Protein AF-A0A924U9J9-F1 (afdb_monomer_lite)

pLDDT: mean 96.8, std 5.74, range [60.56, 98.69]

Foldseek 3Di:
DDDPLAADEDQDDDD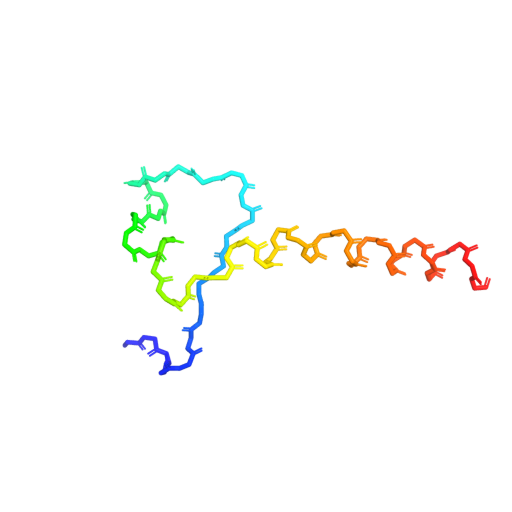DPPPHHPCRCVPPRHPHVVNNVVVVVVVVVVCCVVPVD

Radius of gyration: 14.83 Å; chains: 1; bounding box: 37×18×40 Å

Sequence (53 aa):
AAAGDAVFLHCLPAHRGEEVTDAVIDGPKSLVWDEAENRIHAQKAVLAWCFAG

Structure (mmCIF, N/CA/C/O backbone):
data_AF-A0A924U9J9-F1
#
_entry.id   AF-A0A924U9J9-F1
#
loop_
_atom_site.group_PDB
_atom_site.id
_atom_site.type_symbol
_atom_site.label_atom_id
_atom_site.label_alt_id
_atom_site.label_comp_id
_atom_site.label_asym_id
_atom_site.label_entity_id
_atom_site.label_seq_id
_atom_site.pdbx_PDB_ins_code
_atom_site.Cartn_x
_atom_site.Cartn_y
_atom_site.Cartn_z
_atom_site.occupancy
_atom_site.B_iso_or_equiv
_atom_site.auth_seq_id
_atom_site.auth_comp_id
_atom_site.auth_asym_id
_atom_site.auth_atom_id
_atom_site.pdbx_PDB_model_num
ATOM 1 N N . ALA A 1 1 ? -21.925 8.463 3.381 1.00 81.69 1 ALA A N 1
ATOM 2 C CA . ALA A 1 1 ? -21.002 7.372 3.761 1.00 81.69 1 ALA A CA 1
ATOM 3 C C . ALA A 1 1 ? -20.126 7.036 2.558 1.00 81.69 1 ALA A C 1
ATOM 5 O O . ALA A 1 1 ? -20.561 7.315 1.445 1.00 81.69 1 ALA A O 1
ATOM 6 N N . ALA A 1 2 ? -18.926 6.484 2.759 1.00 92.31 2 ALA A N 1
ATOM 7 C CA . ALA A 1 2 ? -18.115 5.957 1.656 1.00 92.31 2 ALA A CA 1
ATOM 8 C C . ALA A 1 2 ? -18.820 4.766 0.974 1.00 92.31 2 ALA A C 1
ATOM 10 O O . ALA A 1 2 ? -19.724 4.167 1.562 1.00 92.31 2 ALA A O 1
ATOM 11 N N . ALA A 1 3 ? -18.407 4.427 -0.250 1.00 96.88 3 ALA A N 1
ATOM 12 C CA . ALA A 1 3 ? -18.900 3.239 -0.943 1.00 96.88 3 ALA A CA 1
ATOM 13 C C . ALA A 1 3 ? -18.598 1.957 -0.139 1.00 96.88 3 ALA A C 1
ATOM 15 O O . ALA A 1 3 ? -17.652 1.906 0.655 1.00 96.88 3 ALA A O 1
ATOM 16 N N . GLY A 1 4 ? -19.421 0.919 -0.323 1.00 96.50 4 GLY A N 1
ATOM 17 C CA . GLY A 1 4 ? -19.318 -0.333 0.439 1.00 96.50 4 GLY A CA 1
ATOM 18 C C . GLY A 1 4 ? -17.965 -1.033 0.280 1.00 96.50 4 GLY A C 1
ATOM 19 O O . GLY A 1 4 ? -17.479 -1.655 1.222 1.00 96.50 4 GLY A O 1
ATOM 20 N N . ASP A 1 5 ? -17.325 -0.836 -0.863 1.00 96.75 5 ASP A N 1
ATOM 21 C CA . ASP A 1 5 ? -16.038 -1.375 -1.299 1.00 96.75 5 ASP A CA 1
ATOM 22 C C . ASP A 1 5 ? -14.879 -0.372 -1.196 1.00 96.75 5 ASP A C 1
ATOM 24 O O . ASP A 1 5 ? -13.755 -0.697 -1.566 1.00 96.75 5 ASP A O 1
ATOM 28 N N . ALA A 1 6 ? -15.115 0.834 -0.671 1.00 98.06 6 ALA A N 1
ATOM 29 C CA . ALA A 1 6 ? -14.044 1.804 -0.484 1.00 98.06 6 ALA A CA 1
ATOM 30 C C . ALA A 1 6 ? -12.950 1.241 0.440 1.00 98.06 6 ALA A C 1
ATOM 32 O O . ALA A 1 6 ? -13.260 0.665 1.493 1.00 98.06 6 ALA A O 1
ATOM 33 N N . VAL A 1 7 ? -11.696 1.470 0.048 1.00 98.50 7 VAL A N 1
ATOM 34 C CA . VAL A 1 7 ? -10.473 1.127 0.787 1.00 98.50 7 VAL A CA 1
ATOM 35 C C . VAL A 1 7 ? -9.734 2.399 1.205 1.00 98.50 7 VAL A C 1
ATOM 37 O O . VAL A 1 7 ? -9.930 3.463 0.616 1.00 98.50 7 VAL A O 1
ATOM 40 N N . PHE A 1 8 ? -8.903 2.298 2.237 1.00 98.50 8 PHE A N 1
ATOM 41 C CA . PHE A 1 8 ? -8.072 3.382 2.746 1.00 98.50 8 PHE A CA 1
ATOM 42 C C . PHE A 1 8 ? -6.620 3.213 2.280 1.00 98.50 8 PHE A C 1
ATOM 44 O O . PHE A 1 8 ? -6.060 2.119 2.364 1.00 98.50 8 PHE A O 1
ATOM 51 N N . LEU A 1 9 ? -6.036 4.314 1.807 1.00 98.50 9 LEU A N 1
ATOM 52 C CA . LEU A 1 9 ? -4.662 4.430 1.320 1.00 98.50 9 LEU A CA 1
ATOM 53 C C . LEU A 1 9 ? -3.971 5.596 2.034 1.00 98.50 9 LEU A C 1
ATOM 55 O O . LEU A 1 9 ? -4.622 6.578 2.400 1.00 98.50 9 LEU A O 1
ATOM 59 N N . HIS A 1 10 ? -2.662 5.483 2.222 1.00 98.56 10 HIS A N 1
ATOM 60 C CA . HIS A 1 10 ? -1.808 6.499 2.816 1.00 98.56 10 HIS A CA 1
ATOM 61 C C . HIS A 1 10 ? -0.348 6.224 2.440 1.00 98.56 10 HIS A C 1
ATOM 63 O O . HIS A 1 10 ? 0.199 5.171 2.757 1.00 98.56 10 HIS A O 1
ATOM 69 N N . CYS A 1 11 ? 0.323 7.215 1.856 1.00 97.44 11 CYS A N 1
ATOM 70 C CA . CYS A 1 11 ? 1.652 7.050 1.259 1.00 97.44 11 CYS A CA 1
ATOM 71 C C . CYS A 1 11 ? 2.795 6.734 2.245 1.00 97.44 11 CYS A C 1
ATOM 73 O O . CYS A 1 11 ? 3.853 6.276 1.811 1.00 97.44 11 CYS A O 1
ATOM 75 N N . LEU A 1 12 ? 2.566 6.965 3.543 1.00 97.94 12 LEU A N 1
ATOM 76 C CA . LEU A 1 12 ? 3.519 6.857 4.656 1.00 97.94 12 LEU A CA 1
ATOM 77 C C . LEU A 1 12 ? 4.697 7.868 4.585 1.00 97.94 12 LEU A C 1
ATOM 79 O O . LEU A 1 12 ? 5.083 8.310 3.502 1.00 97.94 12 LEU A O 1
ATOM 83 N N . PRO A 1 13 ? 5.313 8.228 5.733 1.00 97.88 13 PRO A N 1
ATOM 84 C CA . PRO A 1 13 ? 4.890 7.908 7.102 1.00 97.88 13 PRO A CA 1
ATOM 85 C C . PRO A 1 13 ? 3.567 8.596 7.467 1.00 97.88 13 PRO A C 1
ATOM 87 O O . PRO A 1 13 ? 3.211 9.596 6.855 1.00 97.88 13 PRO A O 1
ATOM 90 N N . ALA A 1 14 ? 2.841 8.031 8.435 1.00 98.12 14 ALA A N 1
ATOM 91 C CA . ALA A 1 14 ? 1.600 8.600 8.961 1.00 98.12 14 ALA A CA 1
ATOM 92 C C . ALA A 1 14 ? 1.764 9.007 10.437 1.00 98.12 14 ALA A C 1
ATOM 94 O O . ALA A 1 14 ? 2.304 8.229 11.230 1.00 98.12 14 ALA A O 1
ATOM 95 N N . HIS A 1 15 ? 1.266 10.179 10.818 1.00 98.19 15 HIS A N 1
ATOM 96 C CA . HIS A 1 15 ? 1.023 10.615 12.185 1.00 98.19 15 HIS A CA 1
ATOM 97 C C . HIS A 1 15 ? -0.385 10.180 12.627 1.00 98.19 15 HIS A C 1
ATOM 99 O O . HIS A 1 15 ? -1.432 10.719 12.258 1.00 98.19 15 HIS A O 1
ATOM 105 N N . ARG A 1 16 ? -0.414 9.136 13.454 1.00 97.94 16 ARG A N 1
ATOM 106 C CA . ARG A 1 16 ? -1.653 8.591 14.014 1.00 97.94 16 ARG A CA 1
ATOM 107 C C . ARG A 1 1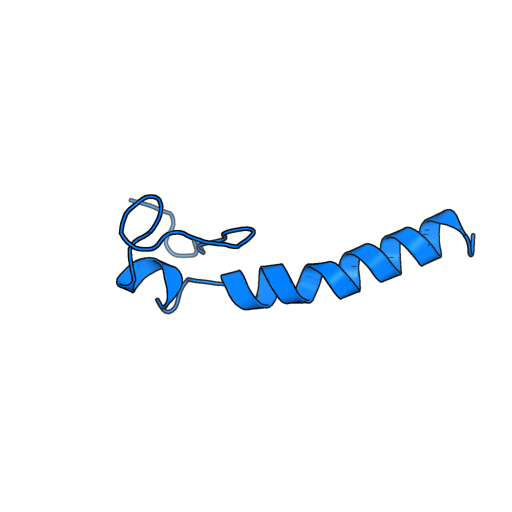6 ? -2.270 9.573 15.008 1.00 97.94 16 ARG A C 1
ATOM 109 O O . ARG A 1 16 ? -1.575 10.138 15.845 1.00 97.94 16 ARG A O 1
ATOM 116 N N . GLY A 1 17 ? -3.585 9.735 14.928 1.00 97.12 17 GLY A N 1
ATOM 117 C CA . GLY A 1 17 ? -4.349 10.694 15.724 1.00 97.12 17 GLY A CA 1
ATOM 118 C C . GLY A 1 17 ? -4.413 12.103 15.126 1.00 97.12 17 GLY A C 1
ATOM 119 O O . GLY A 1 17 ? -5.178 12.915 15.640 1.00 97.12 17 GLY A O 1
ATOM 120 N N . GLU A 1 18 ? -3.677 12.376 14.043 1.00 98.25 18 GLU A N 1
ATOM 121 C CA . GLU A 1 18 ? -3.714 13.653 13.321 1.00 98.25 18 GLU A CA 1
ATOM 122 C C . GLU A 1 18 ? -4.449 13.499 11.984 1.00 98.25 18 GLU A C 1
ATOM 124 O O . GLU A 1 18 ? -5.630 13.839 11.894 1.00 98.25 18 GLU A O 1
ATOM 129 N N . GLU A 1 19 ? -3.805 12.939 10.955 1.00 97.19 19 GLU A N 1
ATOM 130 C CA . GLU A 1 19 ? -4.448 12.732 9.650 1.00 97.19 19 GLU A CA 1
ATOM 131 C C . GLU A 1 19 ? -5.220 11.412 9.535 1.00 97.19 19 GLU A C 1
ATOM 133 O O . GLU A 1 19 ? -6.067 11.258 8.652 1.00 97.19 19 GLU A O 1
ATOM 138 N N . VAL A 1 20 ? -4.955 10.452 10.423 1.00 98.12 20 VAL A N 1
ATOM 139 C CA . VAL A 1 20 ? -5.622 9.146 10.426 1.00 98.12 20 VAL A CA 1
ATOM 140 C C . VAL A 1 20 ? -5.716 8.573 11.836 1.00 98.12 20 VAL A C 1
ATOM 142 O O . VAL A 1 20 ? -4.801 8.713 12.642 1.00 98.12 20 VAL A O 1
ATOM 145 N N . THR A 1 21 ? -6.821 7.902 12.158 1.00 98.56 21 THR A N 1
ATOM 146 C CA . THR A 1 21 ? -6.974 7.188 13.434 1.00 98.56 21 THR A CA 1
ATOM 147 C C . THR A 1 21 ? -6.417 5.769 13.347 1.00 98.56 21 THR A C 1
ATOM 149 O O . THR A 1 21 ? -6.437 5.157 12.278 1.00 98.56 21 THR A O 1
ATOM 152 N N . ASP A 1 22 ? -6.008 5.200 14.484 1.00 98.31 22 ASP A N 1
ATOM 153 C CA . ASP A 1 22 ? -5.531 3.809 14.557 1.00 98.31 22 ASP A CA 1
ATOM 154 C C . ASP A 1 22 ? -6.546 2.816 13.975 1.00 98.31 22 ASP A C 1
ATOM 156 O O . ASP A 1 22 ? -6.199 1.943 13.184 1.00 98.31 22 ASP A O 1
ATOM 160 N N . ALA A 1 23 ? -7.832 3.011 14.281 1.00 98.31 23 ALA A N 1
ATOM 161 C CA . ALA A 1 23 ? -8.908 2.146 13.802 1.00 98.31 23 ALA A CA 1
ATOM 162 C C . ALA A 1 23 ? -9.093 2.170 12.273 1.00 98.31 23 ALA A C 1
ATOM 164 O O . ALA A 1 23 ? -9.630 1.214 11.713 1.00 98.31 23 ALA A O 1
ATOM 165 N N . VAL A 1 24 ? -8.685 3.251 11.598 1.00 98.19 24 VAL A N 1
ATOM 166 C CA . VAL A 1 24 ? -8.737 3.347 10.134 1.00 98.19 24 VAL A CA 1
ATOM 167 C C . VAL A 1 24 ? -7.489 2.727 9.517 1.00 9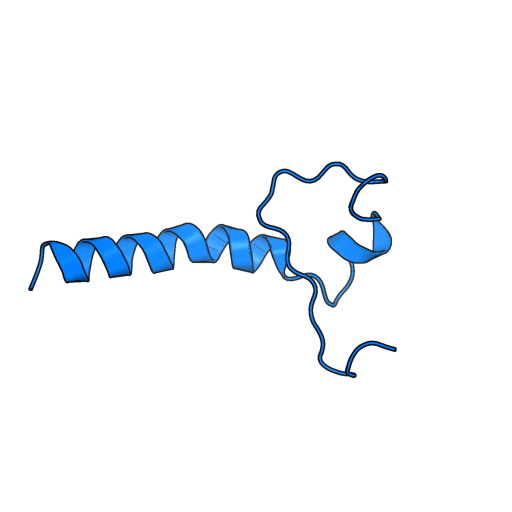8.19 24 VAL A C 1
ATOM 169 O O . VAL A 1 24 ? -7.632 1.863 8.656 1.00 98.19 24 VAL A O 1
ATOM 172 N N . ILE A 1 25 ? -6.288 3.115 9.963 1.00 98.44 25 ILE A N 1
ATOM 173 C CA . ILE A 1 25 ? -5.027 2.651 9.358 1.00 98.44 25 ILE A CA 1
ATOM 174 C C . ILE A 1 25 ? -4.735 1.166 9.628 1.00 98.44 25 ILE A C 1
ATOM 176 O O . ILE A 1 25 ? -4.154 0.511 8.766 1.00 98.44 25 ILE A O 1
ATOM 180 N N . ASP A 1 26 ? -5.187 0.616 10.759 1.00 98.25 26 ASP A N 1
ATOM 181 C CA . ASP A 1 26 ? -5.074 -0.817 11.084 1.00 98.25 26 ASP A CA 1
ATOM 182 C C . ASP A 1 26 ? -6.376 -1.589 10.795 1.00 98.25 26 ASP A C 1
ATOM 184 O O . ASP A 1 26 ? -6.492 -2.784 11.077 1.00 98.25 26 ASP A O 1
ATOM 188 N N . GLY A 1 27 ? -7.388 -0.903 10.257 1.00 97.94 27 GLY A N 1
ATOM 189 C CA . GLY A 1 27 ? -8.693 -1.479 9.966 1.00 97.94 27 GLY A CA 1
ATOM 190 C C . GLY A 1 27 ? -8.684 -2.411 8.745 1.00 97.94 27 GLY A C 1
ATOM 191 O O . GLY A 1 27 ? -7.815 -2.317 7.880 1.00 97.94 27 GLY A O 1
ATOM 192 N N . PRO A 1 28 ? -9.718 -3.257 8.583 1.00 97.62 28 PRO A N 1
ATOM 193 C CA . PRO A 1 28 ? -9.782 -4.283 7.529 1.00 97.62 28 PRO A CA 1
ATOM 194 C C . PRO A 1 28 ? -9.887 -3.730 6.098 1.00 97.62 28 PRO A C 1
ATOM 196 O O . PRO A 1 28 ? -9.849 -4.489 5.137 1.00 97.62 28 PRO A O 1
ATOM 199 N N . LYS A 1 29 ? -10.083 -2.416 5.953 1.00 98.12 29 LYS A N 1
ATOM 200 C CA . LYS A 1 29 ? -10.158 -1.713 4.667 1.00 98.12 29 LYS A CA 1
ATOM 201 C C . LYS A 1 29 ? -8.885 -0.933 4.345 1.00 98.12 29 LYS A C 1
ATOM 203 O O . LYS A 1 29 ? -8.846 -0.264 3.318 1.00 98.12 29 LYS A O 1
ATOM 208 N N . SER A 1 30 ? -7.885 -0.970 5.219 1.00 98.62 30 SER A N 1
ATOM 209 C CA . SER A 1 30 ? -6.600 -0.316 5.007 1.00 98.62 30 SER A CA 1
ATOM 210 C C . SER A 1 30 ? -5.706 -1.176 4.128 1.00 98.62 30 SER A C 1
ATOM 212 O O . SER A 1 30 ? -5.477 -2.343 4.435 1.00 98.62 30 SER A O 1
ATOM 214 N N . LEU A 1 31 ? -5.188 -0.585 3.054 1.00 98.62 31 LEU A N 1
ATOM 215 C CA . LEU A 1 31 ? -4.226 -1.214 2.149 1.00 98.62 31 LEU A CA 1
ATOM 216 C C . LEU A 1 31 ? -2.880 -0.473 2.151 1.00 98.62 31 LEU A C 1
ATOM 218 O O . LEU A 1 31 ? -2.121 -0.563 1.193 1.00 98.62 31 LEU A O 1
ATOM 222 N N . VAL A 1 32 ? -2.565 0.264 3.224 1.00 98.56 32 VAL A N 1
ATOM 223 C CA . VAL A 1 32 ? -1.343 1.090 3.321 1.00 98.56 32 VAL A CA 1
ATOM 224 C C . VAL A 1 32 ? -0.049 0.285 3.150 1.00 98.56 32 VAL A C 1
ATOM 226 O O . VAL A 1 32 ? 0.936 0.796 2.621 1.00 98.56 32 VAL A O 1
ATOM 229 N N . TRP A 1 33 ? -0.045 -0.987 3.560 1.00 98.50 33 TRP A N 1
ATOM 230 C CA . TRP A 1 33 ? 1.115 -1.866 3.402 1.00 98.50 33 TRP A CA 1
ATOM 231 C C . TRP A 1 33 ? 1.268 -2.364 1.964 1.00 98.50 33 TRP A C 1
ATOM 233 O O . TRP A 1 33 ? 2.373 -2.311 1.429 1.00 98.50 33 TRP A O 1
ATOM 243 N N . ASP A 1 34 ? 0.168 -2.747 1.311 1.00 98.62 34 ASP A N 1
ATOM 244 C CA . ASP A 1 34 ? 0.174 -3.135 -0.105 1.00 98.62 34 ASP A CA 1
ATOM 245 C C . ASP A 1 34 ? 0.535 -1.939 -1.000 1.00 98.62 34 ASP A C 1
ATOM 247 O O . ASP A 1 34 ? 1.275 -2.076 -1.972 1.00 98.62 34 ASP A O 1
ATOM 251 N N . GLU A 1 35 ? 0.057 -0.736 -0.671 1.00 98.69 35 GLU A N 1
ATOM 252 C CA . GLU A 1 35 ? 0.445 0.508 -1.344 1.00 98.69 35 GLU A CA 1
ATOM 253 C C . GLU A 1 35 ? 1.957 0.753 -1.243 1.00 98.69 35 GLU A C 1
ATOM 255 O O . GLU A 1 35 ? 2.612 1.042 -2.250 1.00 98.69 35 GLU A O 1
ATOM 260 N N . ALA A 1 36 ? 2.523 0.596 -0.042 1.00 98.62 36 ALA A N 1
ATOM 261 C CA . ALA A 1 36 ? 3.952 0.746 0.191 1.00 98.62 36 ALA A CA 1
ATOM 262 C C . ALA A 1 36 ? 4.770 -0.323 -0.551 1.00 98.62 36 ALA A C 1
ATOM 264 O O . ALA A 1 36 ? 5.778 0.011 -1.176 1.00 98.62 36 ALA A O 1
ATOM 265 N N . GLU A 1 37 ? 4.333 -1.585 -0.548 1.00 98.69 37 GLU A N 1
ATOM 266 C CA . GLU A 1 37 ? 4.978 -2.659 -1.308 1.00 98.69 37 GLU A CA 1
ATOM 267 C C . GLU A 1 37 ? 4.927 -2.381 -2.818 1.00 98.69 37 GLU A C 1
ATOM 269 O O . GLU A 1 37 ? 5.933 -2.494 -3.521 1.00 98.69 37 GLU A O 1
ATOM 274 N N . ASN A 1 38 ? 3.791 -1.914 -3.335 1.00 98.69 38 ASN A N 1
ATOM 275 C CA . ASN A 1 38 ? 3.628 -1.629 -4.759 1.00 98.69 38 ASN A CA 1
ATOM 276 C C . ASN A 1 38 ? 4.582 -0.554 -5.290 1.00 98.69 38 ASN A C 1
ATOM 278 O O . ASN A 1 38 ? 4.819 -0.500 -6.500 1.00 98.69 38 ASN A O 1
ATOM 282 N N . ARG A 1 39 ? 5.219 0.238 -4.417 1.00 98.69 39 ARG A N 1
ATOM 283 C CA . ARG A 1 39 ? 6.315 1.138 -4.800 1.00 98.69 39 ARG A CA 1
ATOM 284 C C . ARG A 1 39 ? 7.442 0.390 -5.508 1.00 98.69 39 ARG A C 1
ATOM 286 O O . ARG A 1 39 ? 7.858 0.846 -6.571 1.00 98.69 39 ARG A O 1
ATOM 293 N N . ILE A 1 40 ? 7.908 -0.752 -4.985 1.00 98.44 40 ILE A N 1
ATOM 294 C CA . ILE A 1 40 ? 9.027 -1.479 -5.609 1.00 98.44 40 ILE A CA 1
ATOM 295 C C . ILE A 1 40 ? 8.615 -2.073 -6.958 1.00 98.44 40 ILE A C 1
ATOM 297 O O . ILE A 1 40 ? 9.376 -2.009 -7.925 1.00 98.44 40 ILE A O 1
ATOM 301 N N . HIS A 1 41 ? 7.395 -2.598 -7.056 1.00 98.56 41 HIS A N 1
ATOM 302 C CA . HIS A 1 41 ? 6.887 -3.210 -8.283 1.00 98.56 41 HIS A CA 1
ATOM 303 C C . HIS A 1 41 ? 6.693 -2.165 -9.383 1.00 98.56 41 HIS A C 1
ATOM 305 O O . HIS A 1 41 ? 7.222 -2.325 -10.485 1.00 98.56 41 HIS A O 1
ATOM 311 N N . ALA A 1 42 ? 6.021 -1.057 -9.062 1.00 98.50 42 ALA A N 1
ATOM 312 C CA . ALA A 1 42 ? 5.793 0.042 -9.991 1.00 98.50 42 ALA A CA 1
ATOM 313 C C . ALA A 1 42 ? 7.110 0.680 -10.452 1.00 98.50 42 ALA A C 1
ATOM 315 O O . ALA A 1 42 ? 7.311 0.898 -11.645 1.00 98.50 42 ALA A O 1
ATOM 316 N N . GLN A 1 43 ? 8.048 0.929 -9.534 1.00 98.69 43 GLN A N 1
ATOM 317 C CA . GLN A 1 43 ? 9.338 1.528 -9.882 1.00 98.69 43 GLN A CA 1
ATOM 318 C C . GLN A 1 43 ? 10.191 0.597 -10.751 1.00 98.69 43 GLN A C 1
ATOM 320 O O . GLN A 1 43 ? 10.773 1.060 -11.730 1.00 98.69 43 GLN A O 1
ATOM 325 N N . LYS A 1 44 ? 10.226 -0.715 -10.467 1.00 98.25 44 LYS A N 1
ATOM 326 C CA . LYS A 1 44 ? 10.884 -1.702 -11.344 1.00 98.25 44 LYS A CA 1
ATOM 327 C C . LYS A 1 44 ? 10.299 -1.681 -12.755 1.00 98.25 44 LYS A C 1
ATOM 329 O O . LYS A 1 44 ? 11.059 -1.701 -13.720 1.00 98.25 44 LYS A O 1
ATOM 334 N N . ALA A 1 45 ? 8.972 -1.628 -12.874 1.00 98.31 45 ALA A N 1
ATOM 335 C CA . ALA A 1 45 ? 8.296 -1.575 -14.166 1.00 98.31 45 ALA A CA 1
ATOM 336 C C . ALA A 1 45 ? 8.644 -0.294 -14.941 1.00 98.31 45 ALA A C 1
ATOM 338 O O . ALA A 1 45 ? 8.969 -0.370 -16.123 1.00 98.31 45 ALA A O 1
ATOM 339 N N . VAL A 1 46 ? 8.653 0.864 -14.270 1.00 98.25 46 VAL A N 1
ATOM 340 C CA . VAL A 1 46 ? 9.057 2.144 -14.878 1.00 98.25 46 VAL A CA 1
ATOM 341 C C . VAL A 1 46 ? 10.506 2.095 -15.364 1.00 98.25 46 VAL A C 1
ATOM 343 O O . VAL A 1 46 ? 10.777 2.482 -16.496 1.00 98.25 46 VAL A O 1
ATOM 346 N N . LEU A 1 47 ? 11.437 1.585 -14.551 1.00 98.31 47 LEU A N 1
ATOM 347 C CA . LEU A 1 47 ? 12.841 1.452 -14.953 1.00 98.31 47 LEU A CA 1
ATOM 348 C C . LEU A 1 47 ? 12.998 0.529 -16.168 1.00 98.31 47 LEU A C 1
ATOM 350 O O . LEU A 1 47 ? 13.716 0.876 -17.103 1.00 98.31 47 LEU A O 1
ATOM 354 N N . ALA A 1 48 ? 12.306 -0.614 -16.182 1.00 98.12 48 ALA A N 1
ATOM 355 C CA . ALA A 1 48 ? 12.317 -1.522 -17.324 1.00 98.12 48 ALA A CA 1
ATOM 356 C C . ALA A 1 48 ? 11.761 -0.846 -18.589 1.00 98.12 48 ALA A C 1
ATOM 358 O O . ALA A 1 48 ? 12.372 -0.943 -19.646 1.00 98.12 48 ALA A O 1
ATOM 359 N N . TRP A 1 49 ? 10.653 -0.109 -18.481 1.00 97.19 49 TRP A N 1
ATOM 360 C CA . TRP A 1 49 ? 10.062 0.611 -19.612 1.00 97.19 49 TRP A CA 1
ATOM 361 C C . TRP A 1 49 ? 10.984 1.706 -20.168 1.00 97.19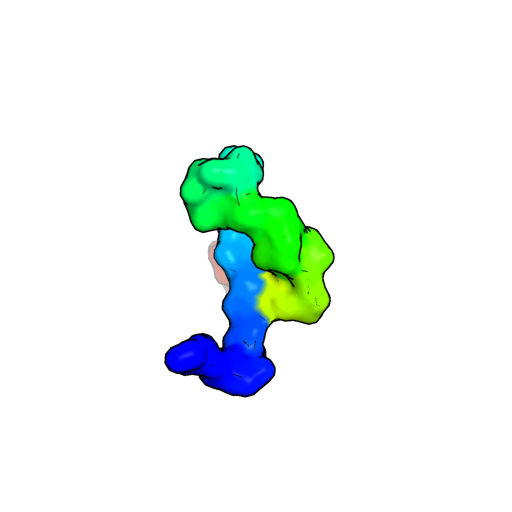 49 TRP A C 1
ATOM 363 O O . TRP A 1 49 ? 11.131 1.822 -21.380 1.00 97.19 49 TRP A O 1
ATOM 373 N N . CYS A 1 50 ? 11.640 2.480 -19.297 1.00 97.69 50 CYS A N 1
ATOM 374 C CA . CYS A 1 50 ? 12.532 3.566 -19.711 1.00 97.69 50 CYS A CA 1
ATOM 375 C C . CYS A 1 50 ? 13.856 3.083 -20.323 1.00 97.69 50 CYS A C 1
ATOM 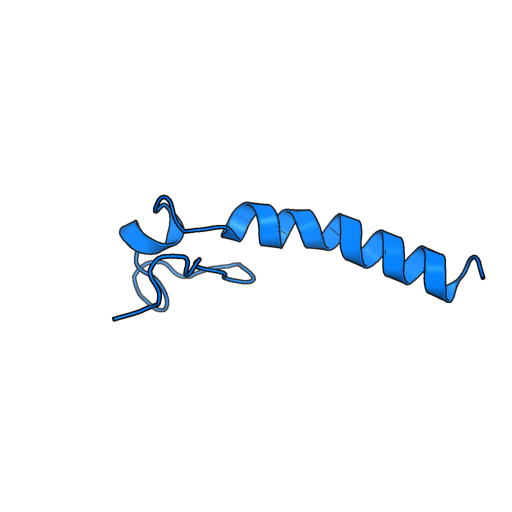377 O O . CYS A 1 50 ? 14.401 3.768 -21.185 1.00 97.69 50 CYS A O 1
ATOM 379 N N . PHE A 1 51 ? 14.416 1.973 -19.828 1.00 97.25 51 PHE A N 1
ATOM 380 C CA . PHE A 1 51 ? 15.804 1.586 -20.121 1.00 97.25 51 PHE A CA 1
ATOM 381 C C . PHE A 1 51 ? 15.969 0.257 -20.865 1.00 97.25 51 PHE A C 1
ATOM 383 O O . PHE A 1 51 ? 17.069 -0.009 -21.343 1.00 97.25 51 PHE A O 1
ATOM 390 N N . ALA A 1 52 ? 14.936 -0.587 -20.944 1.00 87.81 52 ALA A N 1
ATOM 391 C CA . ALA A 1 52 ? 15.004 -1.889 -21.617 1.00 87.81 52 ALA A CA 1
ATOM 392 C C . ALA A 1 52 ? 14.172 -1.967 -22.913 1.00 87.81 52 ALA A C 1
ATOM 394 O O . ALA A 1 52 ? 14.113 -3.043 -23.510 1.00 87.81 52 ALA A O 1
ATOM 395 N N . GLY A 1 53 ? 13.521 -0.864 -23.310 1.00 60.56 53 GLY A N 1
ATOM 396 C CA . GLY A 1 53 ? 12.787 -0.723 -24.574 1.00 60.56 53 GLY A CA 1
ATOM 397 C C . GLY A 1 53 ? 13.693 -0.532 -25.781 1.00 60.56 53 GLY A C 1
ATOM 398 O O . GLY A 1 53 ? 14.684 0.2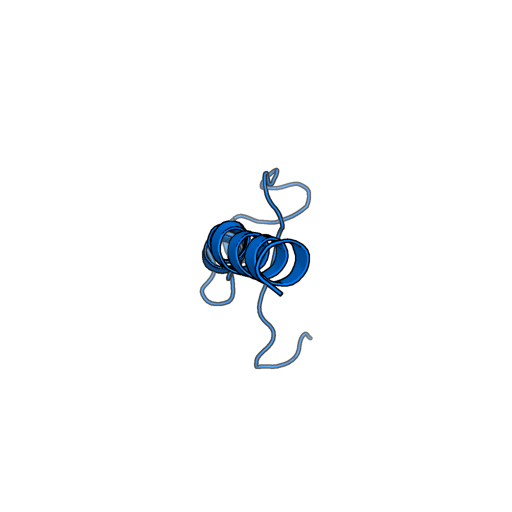21 -25.656 1.00 60.56 53 GLY A O 1
#

Secondary structure (DSSP, 8-state):
---TT--B---S---BTTTB-HHHHTSTTB-HHHHHHHHHHHHHHHHHHHH--